Protein AF-A0A497TAK1-F1 (afdb_monomer)

pLDDT: mean 89.53, std 11.78, range [39.59, 98.44]

Mean predicted aligned error: 6.08 Å

Secondary structure (DSSP, 8-state):
----EEEEEESS-TT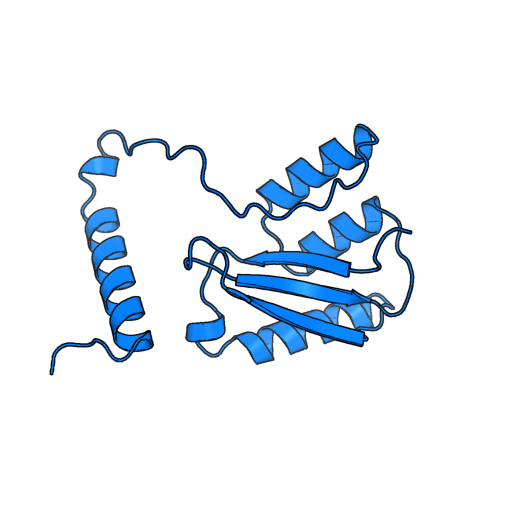TTT-HHHHHHHHHHHHHHTT--EEEEEEEE-TTSSSEEEEEEESS---HHHHHHHHHHTT--HHHHHHHHHHHHTT-TT-----------PPPPTTTTT-HHHHHHHHHHHHHHHHHHT----

Sequence (138 aa):
MSENVLKIDVDLRIDKWGWIDSYKKFIIAGLRSLGYGVKKIIVKESDSKKGIHIWVHLDKKVDDRTKNMLQFLCCDDKTRVRINYYRIEAGIKNWNKLFSKVLYRKPLEPPCSECKLIKYLKEVEVDVDNEIRGEGKG

Structure (mmCIF, N/CA/C/O backbone):
data_AF-A0A497TAK1-F1
#
_entry.id   AF-A0A497TAK1-F1
#
loop_
_atom_site.group_PDB
_atom_site.id
_atom_site.type_symbol
_atom_site.label_atom_id
_atom_site.label_alt_id
_atom_site.label_comp_id
_atom_site.label_asym_id
_atom_site.label_entity_id
_atom_site.label_seq_id
_atom_site.pdbx_PDB_ins_code
_atom_site.Cartn_x
_atom_site.Cartn_y
_atom_site.Cartn_z
_atom_site.occupancy
_atom_site.B_iso_or_equiv
_atom_site.auth_seq_id
_atom_site.auth_comp_id
_atom_site.auth_asym_id
_atom_site.auth_atom_id
_atom_site.pdbx_PDB_model_num
ATOM 1 N N . MET A 1 1 ? -13.046 14.601 11.882 1.00 39.59 1 MET A N 1
ATOM 2 C CA . MET A 1 1 ? -12.974 13.230 12.438 1.00 39.59 1 MET A CA 1
ATOM 3 C C . MET A 1 1 ? -12.108 12.399 11.506 1.00 39.59 1 MET A C 1
ATOM 5 O O . MET A 1 1 ? -12.289 12.523 10.304 1.00 39.59 1 MET A O 1
ATOM 9 N N . SER A 1 2 ? -11.137 11.638 12.014 1.00 50.47 2 SER A N 1
ATOM 10 C CA . SER A 1 2 ? -10.261 10.815 11.173 1.00 50.47 2 SE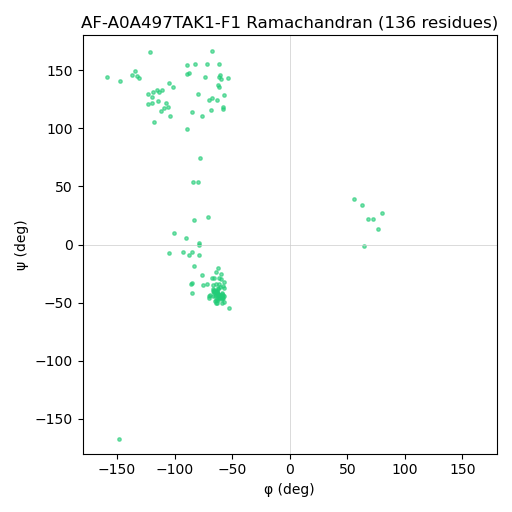R A CA 1
ATOM 11 C C . SER A 1 2 ? -11.062 9.680 10.525 1.00 50.47 2 SER A C 1
ATOM 13 O O . SER A 1 2 ? -11.765 8.938 11.206 1.00 50.47 2 SER A O 1
ATOM 15 N N . GLU A 1 3 ? -10.992 9.569 9.200 1.00 66.81 3 GLU A N 1
ATOM 16 C CA . GLU A 1 3 ? -11.618 8.477 8.453 1.00 66.81 3 GLU A CA 1
ATOM 17 C C . GLU A 1 3 ? -11.018 7.119 8.861 1.00 66.81 3 GLU A C 1
ATOM 19 O O . GLU A 1 3 ? -9.793 6.965 8.976 1.00 66.81 3 GLU A O 1
ATOM 24 N N . ASN A 1 4 ? -11.885 6.115 9.033 1.00 90.50 4 ASN A N 1
ATOM 25 C CA . ASN A 1 4 ? -11.523 4.711 9.279 1.00 90.50 4 ASN A CA 1
ATOM 26 C C . ASN A 1 4 ? -11.144 4.015 7.976 1.00 90.50 4 ASN A C 1
ATOM 28 O O . ASN A 1 4 ? -11.738 3.012 7.591 1.00 90.50 4 ASN A O 1
ATOM 32 N N . VAL A 1 5 ? -10.206 4.616 7.255 1.00 96.44 5 VAL A N 1
ATOM 33 C CA . VAL A 1 5 ? -9.829 4.185 5.918 1.00 96.44 5 VAL A CA 1
ATOM 34 C C . VAL A 1 5 ? -8.341 3.890 5.897 1.00 96.44 5 VAL A C 1
ATOM 36 O O . VAL A 1 5 ? -7.526 4.767 6.196 1.00 96.44 5 VAL A O 1
ATOM 39 N N . LEU A 1 6 ? -8.001 2.652 5.547 1.00 97.38 6 LEU A N 1
ATOM 40 C CA . LEU A 1 6 ? -6.649 2.297 5.136 1.00 97.38 6 LEU A CA 1
ATOM 41 C C . LEU A 1 6 ? -6.496 2.735 3.683 1.00 97.38 6 LEU A C 1
ATOM 43 O O . LEU A 1 6 ? -7.350 2.421 2.854 1.00 97.38 6 LEU A O 1
ATOM 47 N N . LYS A 1 7 ? -5.432 3.474 3.384 1.00 97.12 7 LYS A N 1
ATOM 48 C CA . LYS A 1 7 ? -5.097 3.873 2.016 1.00 97.12 7 LYS A CA 1
ATOM 49 C C . LYS A 1 7 ? -3.866 3.093 1.610 1.00 97.12 7 LYS A C 1
ATOM 51 O O . LYS A 1 7 ? -2.830 3.290 2.234 1.00 97.12 7 LYS A O 1
ATOM 56 N N . ILE A 1 8 ? -3.975 2.258 0.595 1.00 96.69 8 ILE A N 1
ATOM 57 C CA . ILE A 1 8 ? -2.915 1.370 0.120 1.00 96.69 8 ILE A CA 1
ATOM 58 C C . ILE A 1 8 ? -2.510 1.849 -1.271 1.00 96.69 8 ILE A C 1
ATOM 60 O O . ILE A 1 8 ? -3.377 2.124 -2.106 1.00 96.69 8 ILE A O 1
ATOM 64 N N . ASP A 1 9 ? -1.209 1.985 -1.479 1.00 95.00 9 ASP A N 1
ATOM 65 C CA . ASP A 1 9 ? -0.598 2.350 -2.748 1.00 95.00 9 ASP A CA 1
ATOM 66 C C . ASP A 1 9 ? 0.043 1.105 -3.358 1.00 95.00 9 ASP A C 1
ATOM 68 O O . ASP A 1 9 ? 0.914 0.488 -2.742 1.00 95.00 9 ASP A O 1
ATOM 72 N N . VAL A 1 10 ? -0.439 0.702 -4.532 1.00 93.56 10 VAL A N 1
ATOM 73 C CA . VAL A 1 10 ? 0.067 -0.459 -5.260 1.00 93.56 10 VAL A CA 1
ATOM 74 C C . VAL A 1 10 ? 0.612 0.042 -6.590 1.00 93.56 10 VAL A C 1
ATOM 76 O O . VAL A 1 10 ? -0.152 0.329 -7.511 1.00 93.56 10 VAL A O 1
ATOM 79 N N . ASP A 1 11 ? 1.937 0.093 -6.713 1.00 88.94 11 ASP A N 1
ATOM 80 C CA . ASP A 1 11 ? 2.668 0.540 -7.913 1.00 88.94 11 ASP A CA 1
ATOM 81 C C . ASP A 1 11 ? 2.579 -0.445 -9.104 1.00 88.94 11 ASP A C 1
ATOM 83 O O . ASP A 1 11 ? 3.445 -0.467 -9.976 1.00 88.94 11 ASP A O 1
ATOM 87 N N . LEU A 1 12 ? 1.543 -1.289 -9.139 1.00 89.50 12 LEU A N 1
ATOM 88 C CA . LEU A 1 12 ? 1.317 -2.317 -10.151 1.00 89.50 12 LEU A CA 1
ATOM 89 C C . LEU A 1 12 ? -0.148 -2.344 -10.591 1.00 89.50 12 LEU A C 1
ATOM 91 O O . LEU A 1 12 ? -1.070 -2.193 -9.785 1.00 89.50 12 LEU A O 1
ATOM 95 N N . ARG A 1 13 ? -0.365 -2.643 -11.874 1.00 90.75 13 ARG A N 1
ATOM 96 C CA . ARG A 1 13 ? -1.688 -2.839 -12.482 1.00 90.75 13 ARG A CA 1
ATOM 97 C C . ARG A 1 13 ? -2.227 -4.253 -12.283 1.00 90.75 13 ARG A C 1
ATOM 99 O O . ARG A 1 13 ? -2.638 -4.926 -13.224 1.00 90.75 13 ARG A O 1
ATOM 106 N N . ILE A 1 14 ? -2.274 -4.698 -11.027 1.00 92.50 14 ILE A N 1
ATOM 107 C CA . ILE A 1 14 ? -2.819 -6.019 -10.665 1.00 92.50 14 ILE A CA 1
ATOM 108 C C . ILE A 1 14 ? -4.310 -6.160 -11.017 1.00 92.50 14 ILE A C 1
ATOM 110 O O . ILE A 1 14 ? -4.822 -7.272 -11.136 1.00 92.50 14 ILE A O 1
ATOM 114 N N . ASP A 1 15 ? -5.016 -5.039 -11.200 1.00 91.38 15 ASP A N 1
ATOM 115 C CA . ASP A 1 15 ? -6.368 -4.997 -11.757 1.00 91.38 15 ASP A CA 1
ATOM 116 C C . ASP A 1 15 ? -6.406 -5.499 -13.198 1.00 91.38 15 ASP A C 1
ATOM 118 O O . ASP A 1 15 ? -7.299 -6.262 -13.556 1.00 91.38 15 ASP A O 1
ATOM 122 N N . LYS A 1 16 ? -5.404 -5.135 -13.998 1.00 88.06 16 LYS A N 1
ATOM 123 C CA . LYS A 1 16 ? -5.296 -5.551 -15.393 1.00 88.06 16 LYS A CA 1
ATOM 124 C C . LYS A 1 16 ? -4.831 -6.992 -15.555 1.00 88.06 16 LYS A C 1
ATOM 126 O O . LYS A 1 16 ? -5.208 -7.642 -16.519 1.00 88.06 16 LYS A O 1
ATOM 131 N N . TRP A 1 17 ? -4.102 -7.517 -14.575 1.00 91.31 17 TRP A N 1
ATOM 132 C CA . TRP A 1 17 ? -3.742 -8.938 -14.515 1.00 91.31 17 TRP A CA 1
ATOM 133 C C . TRP A 1 17 ? -4.886 -9.832 -14.002 1.00 91.31 17 TRP A C 1
ATOM 135 O O . TRP A 1 17 ? -4.719 -11.042 -13.884 1.00 91.31 17 TRP A O 1
ATOM 145 N N . GLY A 1 18 ? -6.049 -9.257 -13.662 1.00 92.56 18 GLY A N 1
ATOM 146 C CA . GLY A 1 18 ? -7.206 -10.000 -13.151 1.00 92.56 18 GLY A CA 1
ATOM 147 C C . GLY A 1 18 ? -7.082 -10.427 -11.683 1.00 92.56 18 GLY A C 1
ATOM 148 O O . GLY A 1 18 ? -7.854 -11.257 -11.209 1.00 92.56 18 GLY A O 1
ATOM 149 N N . TRP A 1 19 ? -6.123 -9.878 -10.931 1.00 96.62 19 TRP A N 1
ATOM 150 C CA . TRP A 1 19 ? -5.827 -10.315 -9.559 1.00 96.62 19 TRP A CA 1
ATOM 151 C C . TRP A 1 19 ? -6.574 -9.522 -8.487 1.00 96.62 19 TRP A C 1
ATOM 153 O O . TRP A 1 19 ? -6.520 -9.873 -7.305 1.00 96.62 19 TRP A O 1
ATOM 163 N N . ILE A 1 20 ? -7.291 -8.462 -8.869 1.00 96.69 20 ILE A N 1
ATOM 164 C CA . ILE A 1 20 ? -7.873 -7.521 -7.908 1.00 96.69 20 ILE A CA 1
ATOM 165 C C . ILE A 1 20 ? -8.868 -8.169 -6.940 1.00 96.69 20 ILE A C 1
ATOM 167 O O . ILE A 1 20 ? -8.893 -7.819 -5.761 1.00 96.69 20 ILE A O 1
ATOM 171 N N . ASP A 1 21 ? -9.662 -9.142 -7.386 1.00 97.69 21 ASP A N 1
ATOM 172 C CA . ASP A 1 21 ? -10.641 -9.792 -6.512 1.00 97.69 21 ASP A CA 1
ATOM 173 C C . ASP A 1 21 ? -9.991 -10.778 -5.539 1.00 97.69 21 ASP A C 1
ATOM 175 O O . ASP A 1 21 ? -10.393 -10.846 -4.375 1.00 97.69 21 ASP A O 1
ATOM 179 N N . SER A 1 22 ? -8.934 -11.476 -5.961 1.00 98.25 22 SER A N 1
ATOM 180 C CA . SER A 1 22 ? -8.100 -12.286 -5.062 1.00 98.25 22 SER A CA 1
ATOM 181 C C . SER A 1 22 ? -7.406 -11.410 -4.021 1.00 98.25 22 SER A C 1
ATOM 183 O O . SER A 1 22 ? -7.408 -11.735 -2.834 1.00 98.25 22 SER A O 1
ATOM 185 N N . TYR A 1 23 ? -6.897 -10.252 -4.439 1.00 97.88 23 TYR A N 1
ATOM 186 C CA . TYR A 1 23 ? -6.269 -9.284 -3.547 1.00 97.88 23 TYR A CA 1
ATOM 187 C C . TYR A 1 23 ? -7.260 -8.711 -2.515 1.00 97.88 23 TYR A C 1
ATOM 189 O O . TYR A 1 23 ? -6.962 -8.668 -1.321 1.00 97.88 23 TYR A O 1
ATOM 197 N N . LYS A 1 24 ? -8.491 -8.364 -2.925 1.00 98.31 24 LYS A N 1
ATOM 198 C CA . LYS A 1 24 ? -9.568 -7.973 -1.992 1.00 98.31 24 LYS A CA 1
ATOM 199 C C . LYS A 1 24 ? -9.879 -9.081 -0.983 1.00 98.31 24 LYS A C 1
ATOM 201 O O . LYS A 1 24 ? -10.014 -8.788 0.203 1.00 98.31 24 LYS A O 1
ATOM 206 N N . LYS A 1 25 ? -9.991 -10.340 -1.430 1.00 98.38 25 LYS A N 1
ATOM 207 C CA . LYS A 1 25 ? -10.232 -11.494 -0.543 1.00 98.38 25 LYS A CA 1
ATOM 208 C C . LYS A 1 25 ? -9.107 -11.655 0.479 1.00 98.38 25 LYS A C 1
ATOM 210 O O . LYS A 1 25 ? -9.401 -11.851 1.655 1.00 98.38 25 LYS A O 1
ATOM 215 N N . PHE A 1 26 ? -7.854 -11.514 0.046 1.00 98.31 26 PHE A N 1
ATOM 216 C CA . PHE A 1 26 ? -6.685 -11.551 0.925 1.00 98.31 26 PHE A CA 1
ATOM 217 C C . PHE A 1 26 ? -6.753 -10.463 2.006 1.00 98.31 26 PHE A C 1
ATOM 219 O O . PHE A 1 26 ? -6.662 -10.780 3.190 1.00 98.31 26 PHE A O 1
ATOM 226 N N . ILE A 1 27 ? -7.017 -9.207 1.622 1.00 98.38 27 ILE A N 1
ATOM 227 C CA . ILE A 1 27 ? -7.191 -8.093 2.569 1.00 98.38 27 ILE A CA 1
ATOM 228 C C . ILE A 1 27 ? -8.306 -8.390 3.574 1.00 98.38 27 ILE A C 1
ATOM 230 O O . ILE A 1 27 ? -8.110 -8.233 4.778 1.00 98.38 27 ILE A O 1
ATOM 234 N N . ILE A 1 28 ? -9.479 -8.820 3.099 1.00 98.44 28 ILE A N 1
ATOM 235 C CA . ILE A 1 28 ? -10.628 -9.100 3.969 1.00 98.44 28 ILE A CA 1
ATOM 236 C C . ILE A 1 28 ? -10.287 -10.214 4.962 1.00 98.44 28 ILE A C 1
ATOM 238 O O . ILE A 1 28 ? -10.560 -10.070 6.153 1.00 98.44 28 ILE A O 1
ATOM 242 N N . ALA A 1 29 ? -9.679 -11.306 4.493 1.00 98.44 29 ALA A N 1
ATOM 243 C CA . ALA A 1 29 ? -9.307 -12.431 5.340 1.00 98.44 29 ALA A CA 1
ATOM 244 C C . ALA A 1 29 ? -8.254 -12.036 6.388 1.00 98.44 29 ALA A C 1
ATOM 246 O O . ALA A 1 29 ? -8.452 -12.313 7.571 1.00 98.44 29 ALA A O 1
ATOM 247 N N . GLY A 1 30 ? -7.189 -11.339 5.979 1.00 98.31 30 GLY A N 1
ATOM 248 C CA . GLY A 1 30 ? -6.113 -10.907 6.876 1.00 98.31 30 GLY A CA 1
ATOM 249 C C . GLY A 1 30 ? -6.572 -9.888 7.922 1.00 98.31 30 GLY A C 1
ATOM 250 O O . GLY A 1 30 ? -6.23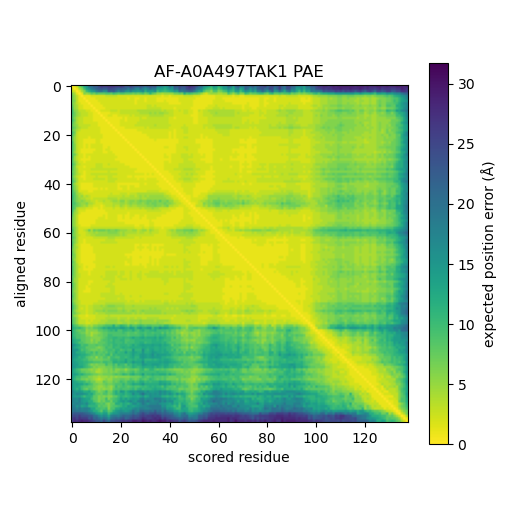4 -9.993 9.099 1.00 98.31 30 GLY A O 1
ATOM 251 N N . LEU A 1 31 ? -7.414 -8.925 7.536 1.00 98.25 31 LEU A N 1
ATOM 252 C CA . LEU A 1 31 ? -7.997 -7.983 8.494 1.00 98.25 31 LEU A CA 1
ATOM 253 C C . LEU A 1 31 ? -8.952 -8.685 9.464 1.00 98.25 31 LEU A C 1
ATOM 255 O O . LEU A 1 31 ? -8.904 -8.419 10.667 1.00 98.25 31 LEU A O 1
ATOM 259 N N . ARG A 1 32 ? -9.758 -9.634 8.971 1.00 98.19 32 ARG A N 1
ATOM 260 C CA . ARG A 1 32 ? -10.663 -10.425 9.811 1.00 98.19 32 ARG A CA 1
ATOM 261 C C . ARG A 1 32 ? -9.903 -11.259 10.837 1.00 98.19 32 ARG A C 1
ATOM 263 O O . ARG A 1 32 ? -10.318 -11.281 11.992 1.00 98.19 32 ARG A O 1
ATOM 270 N N . SER A 1 33 ? -8.793 -11.899 10.460 1.00 98.19 33 SER A N 1
ATOM 271 C CA . SER A 1 33 ? -7.974 -12.676 11.405 1.00 98.19 33 SER A CA 1
ATOM 272 C C . SER A 1 33 ? -7.343 -11.816 12.500 1.00 98.19 33 SER A C 1
ATOM 274 O O . SER A 1 33 ? -7.061 -12.314 13.582 1.00 98.19 33 SER A O 1
ATOM 276 N N . LEU A 1 34 ? -7.165 -10.517 12.247 1.00 97.38 34 LEU A N 1
ATOM 277 C CA . LEU A 1 34 ? -6.686 -9.539 13.226 1.00 97.38 34 LEU A CA 1
ATOM 278 C C . LEU A 1 34 ? -7.829 -8.867 14.015 1.00 97.38 34 LEU A C 1
ATOM 280 O O . LEU A 1 34 ? -7.587 -7.946 14.794 1.00 97.38 34 LEU A O 1
ATOM 284 N N . GLY A 1 35 ? -9.079 -9.302 13.819 1.00 97.00 35 GLY A N 1
ATOM 285 C CA . GLY A 1 35 ? -10.248 -8.784 14.530 1.00 97.00 35 GLY A CA 1
ATOM 286 C C . GLY A 1 35 ? -10.795 -7.462 13.983 1.00 97.00 35 GLY A C 1
ATOM 287 O O . GLY A 1 35 ? -11.393 -6.696 14.745 1.00 97.00 35 GLY A O 1
ATOM 288 N N . TYR A 1 36 ? -10.594 -7.164 12.695 1.00 97.06 36 TYR A N 1
ATOM 289 C CA . TYR A 1 36 ? -11.143 -5.982 12.017 1.00 97.06 36 TYR A CA 1
ATOM 290 C C . TYR A 1 36 ? -12.142 -6.379 10.926 1.00 97.06 36 TYR A C 1
ATOM 292 O O . TYR A 1 36 ? -11.857 -7.244 10.098 1.00 97.06 36 TYR A O 1
ATOM 300 N N . GLY A 1 3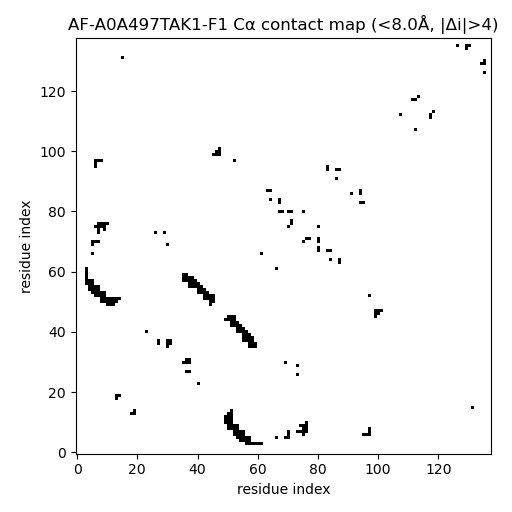7 ? -13.303 -5.722 10.890 1.00 97.00 37 GLY A N 1
ATOM 301 C CA . GLY A 1 37 ? -14.266 -5.880 9.804 1.00 97.00 37 GLY A CA 1
ATOM 302 C C . GLY A 1 37 ? -14.017 -4.888 8.669 1.00 97.00 37 GLY A C 1
ATOM 303 O O . GLY A 1 37 ? -13.610 -3.744 8.888 1.00 97.00 37 GLY A O 1
ATOM 304 N N . VAL A 1 38 ? -14.303 -5.316 7.438 1.00 97.94 38 VAL A N 1
ATOM 305 C CA . VAL A 1 38 ? -14.222 -4.482 6.231 1.00 97.94 38 VAL A CA 1
ATOM 306 C C . VAL A 1 38 ? -15.632 -4.161 5.746 1.00 97.94 38 VAL A C 1
ATOM 308 O O . VAL A 1 38 ? -16.403 -5.062 5.431 1.00 97.94 38 VAL A O 1
ATOM 311 N N . LYS A 1 39 ? -15.964 -2.871 5.656 1.00 97.19 39 LYS A N 1
ATOM 312 C CA . LYS A 1 39 ? -17.258 -2.380 5.152 1.00 97.19 39 LYS A CA 1
ATOM 313 C C . LYS A 1 39 ? -17.277 -2.251 3.634 1.00 97.19 39 LYS A C 1
ATOM 315 O O . LYS A 1 39 ? -18.284 -2.531 2.994 1.00 97.19 39 LYS A O 1
ATOM 320 N N . LYS A 1 40 ? -16.184 -1.746 3.063 1.00 97.12 40 LYS A N 1
ATOM 321 C CA . LYS A 1 40 ? -16.084 -1.421 1.638 1.00 97.12 40 LYS A CA 1
ATOM 322 C C . LYS A 1 40 ? -14.626 -1.381 1.213 1.00 97.12 40 LYS A C 1
ATOM 324 O O . LYS A 1 40 ? -13.788 -0.882 1.961 1.00 97.12 40 LYS A O 1
ATOM 329 N N . ILE A 1 41 ? -14.347 -1.831 -0.006 1.00 98.12 41 ILE A N 1
ATOM 330 C CA . ILE A 1 41 ? -13.065 -1.612 -0.677 1.00 98.12 41 ILE A CA 1
ATOM 331 C C . ILE A 1 41 ? -13.330 -0.830 -1.962 1.00 98.12 41 ILE A C 1
ATOM 333 O O . ILE A 1 41 ? -14.174 -1.225 -2.765 1.00 98.12 41 ILE A O 1
ATOM 337 N N . ILE A 1 42 ? -12.631 0.287 -2.143 1.00 97.62 42 ILE A N 1
ATOM 338 C CA . ILE A 1 42 ? -12.648 1.087 -3.371 1.00 97.62 42 ILE A CA 1
ATOM 339 C C . ILE A 1 42 ? -11.283 0.944 -4.027 1.00 97.62 42 ILE A C 1
ATOM 341 O O . ILE A 1 42 ? -10.269 1.094 -3.355 1.00 97.62 42 ILE A O 1
ATOM 345 N N . VAL A 1 43 ? -11.271 0.689 -5.329 1.00 96.81 43 VAL A N 1
ATOM 346 C CA . VAL A 1 43 ? -10.058 0.607 -6.145 1.00 96.81 43 VAL A CA 1
ATOM 347 C C . VAL A 1 43 ? -10.155 1.693 -7.205 1.00 96.81 43 VAL A C 1
ATOM 349 O O . VAL A 1 43 ? -11.202 1.828 -7.841 1.00 96.81 43 VAL A O 1
ATOM 352 N N . LYS A 1 44 ? -9.098 2.483 -7.377 1.00 94.44 44 LYS A N 1
ATOM 353 C CA . LYS A 1 44 ? -8.971 3.429 -8.490 1.00 94.44 44 LYS A CA 1
ATOM 354 C C . LYS A 1 44 ? -7.587 3.320 -9.095 1.00 94.44 44 LYS A C 1
ATOM 356 O O . LYS A 1 44 ? -6.626 3.058 -8.385 1.00 94.44 44 LYS A O 1
ATOM 361 N N . GLU A 1 45 ? -7.494 3.572 -10.388 1.00 91.88 45 GLU A N 1
ATOM 362 C CA . GLU A 1 45 ? -6.216 3.806 -11.048 1.00 91.88 45 GLU A CA 1
ATOM 363 C C . GLU A 1 45 ? -5.515 5.022 -10.422 1.00 91.88 45 GLU A C 1
ATOM 365 O O . GLU A 1 45 ? -6.174 5.986 -10.015 1.00 91.88 45 GLU A O 1
ATOM 370 N N . SER A 1 46 ? -4.190 4.957 -10.292 1.00 87.50 46 SER A N 1
ATOM 371 C CA . SER A 1 46 ? -3.402 6.104 -9.845 1.00 87.50 46 SER A CA 1
ATOM 372 C C . SER A 1 46 ? -3.343 7.171 -10.943 1.00 87.50 46 SER A C 1
ATOM 374 O O . SER A 1 46 ? -3.443 6.865 -12.129 1.00 87.50 46 SER A O 1
ATOM 376 N N . ASP A 1 47 ? -3.125 8.436 -10.578 1.00 85.06 47 ASP A N 1
ATOM 377 C CA . ASP A 1 47 ? -3.055 9.535 -11.559 1.00 85.06 47 ASP A CA 1
ATOM 378 C C . ASP A 1 47 ? -1.936 9.325 -12.599 1.00 85.06 47 ASP A C 1
ATOM 380 O O . ASP A 1 47 ? -2.015 9.812 -13.726 1.00 85.06 47 ASP A O 1
ATOM 384 N N . SER A 1 48 ? -0.893 8.565 -12.239 1.00 82.00 48 SER A N 1
ATOM 385 C CA . SER A 1 48 ? 0.197 8.194 -13.145 1.00 82.00 48 SER A CA 1
ATOM 386 C C . SER A 1 48 ? -0.147 7.042 -14.098 1.00 82.00 48 SER A C 1
ATOM 388 O O . SER A 1 48 ? 0.648 6.768 -14.997 1.00 82.00 48 SER A O 1
ATOM 390 N N . LYS A 1 49 ? -1.292 6.370 -13.905 1.00 83.62 49 LYS A N 1
ATOM 391 C CA . LYS A 1 49 ? -1.774 5.174 -14.625 1.00 83.62 49 LYS A CA 1
ATOM 392 C C . LYS A 1 49 ? -0.935 3.902 -14.465 1.00 83.62 49 LYS A C 1
ATOM 394 O O . LYS A 1 49 ? -1.300 2.852 -14.990 1.00 83.62 49 LYS A O 1
ATOM 399 N N . LYS A 1 50 ? 0.165 3.972 -13.712 1.00 83.06 50 LYS A N 1
ATOM 400 C CA . LYS A 1 50 ? 1.107 2.857 -13.511 1.00 83.06 50 LYS A CA 1
ATOM 401 C C . LYS A 1 50 ? 0.686 1.874 -12.426 1.00 83.06 50 LYS A C 1
ATOM 403 O O . LYS A 1 50 ? 1.183 0.759 -12.376 1.00 83.06 50 LYS A O 1
ATOM 408 N N . GLY A 1 51 ? -0.223 2.294 -11.558 1.00 90.06 51 GLY A N 1
ATOM 409 C CA . GLY A 1 51 ? -0.639 1.519 -10.402 1.00 90.06 51 GLY A CA 1
ATOM 410 C C . GLY A 1 51 ? -2.088 1.780 -10.044 1.00 90.06 51 GLY A C 1
ATOM 411 O O . GLY A 1 51 ? -2.845 2.391 -10.806 1.00 90.06 51 GLY A O 1
ATOM 412 N N . ILE A 1 52 ? -2.461 1.327 -8.857 1.00 93.81 52 ILE A N 1
ATOM 413 C CA . ILE A 1 52 ? -3.788 1.506 -8.291 1.00 93.81 52 ILE A CA 1
ATOM 414 C C . ILE A 1 52 ? -3.690 1.995 -6.849 1.00 93.81 52 ILE A C 1
ATOM 416 O O . ILE A 1 52 ? -2.828 1.593 -6.072 1.00 93.81 52 ILE A O 1
ATOM 420 N N . HIS A 1 53 ? -4.637 2.840 -6.477 1.00 95.62 53 HIS A N 1
ATOM 421 C CA . HIS A 1 53 ? -4.890 3.226 -5.103 1.00 95.62 53 HIS A CA 1
ATOM 422 C C . HIS A 1 53 ? -6.096 2.451 -4.577 1.00 95.62 53 HIS A C 1
ATOM 424 O O . HIS A 1 53 ? -7.131 2.342 -5.245 1.00 95.62 53 HIS A O 1
ATOM 430 N N . ILE A 1 54 ? -5.977 1.935 -3.357 1.00 96.88 54 ILE A N 1
ATOM 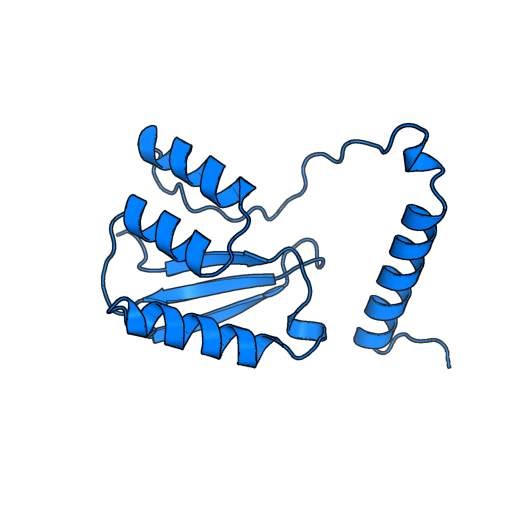431 C CA . ILE A 1 54 ? -7.027 1.151 -2.713 1.00 96.88 54 ILE A CA 1
ATOM 432 C C . ILE A 1 54 ? -7.405 1.802 -1.383 1.00 96.88 54 ILE A C 1
ATOM 434 O O . ILE A 1 54 ? -6.553 2.100 -0.548 1.00 96.88 54 ILE A O 1
ATOM 438 N N . TRP A 1 55 ? -8.704 2.005 -1.172 1.00 97.69 55 TRP A N 1
ATOM 439 C CA . TRP A 1 55 ? -9.270 2.497 0.081 1.00 97.69 55 TRP A CA 1
ATOM 440 C C . TRP A 1 55 ? -10.077 1.385 0.736 1.00 97.69 55 TRP A C 1
ATOM 442 O O . TRP A 1 55 ? -11.106 0.964 0.205 1.00 97.69 55 TRP A O 1
ATOM 452 N N . VAL A 1 56 ? -9.625 0.925 1.900 1.00 98.12 56 VAL A N 1
ATOM 453 C CA . VAL A 1 56 ? -10.302 -0.101 2.700 1.00 98.12 56 VAL A CA 1
ATOM 454 C C . VAL A 1 56 ? -10.989 0.578 3.875 1.00 98.12 56 VAL A C 1
ATOM 456 O O . VAL A 1 56 ? -10.333 1.093 4.779 1.00 98.12 56 VAL A O 1
ATOM 459 N N . HIS A 1 57 ? -12.317 0.596 3.859 1.00 97.56 57 HIS A N 1
ATOM 460 C CA . HIS A 1 57 ? -13.136 1.172 4.919 1.00 97.56 57 HIS A CA 1
ATOM 461 C C . HIS A 1 57 ? -13.344 0.137 6.026 1.00 97.56 57 HIS A C 1
ATOM 463 O O . HIS A 1 57 ? -14.009 -0.877 5.806 1.00 97.56 57 HIS A O 1
ATOM 469 N N . LEU A 1 58 ? -12.799 0.405 7.211 1.00 97.38 58 LEU A N 1
ATOM 470 C CA . LEU A 1 58 ? -12.931 -0.451 8.387 1.00 97.38 58 LEU A CA 1
ATOM 471 C C . LEU A 1 58 ? -14.250 -0.204 9.126 1.00 97.38 58 LEU A C 1
ATOM 473 O O . LEU A 1 58 ? -14.845 0.879 9.069 1.00 97.38 58 LEU A O 1
ATOM 477 N N . ASP A 1 59 ? -14.708 -1.217 9.853 1.00 95.00 59 ASP A N 1
ATOM 478 C CA . ASP A 1 59 ? -15.920 -1.143 10.660 1.00 95.00 59 ASP A CA 1
ATOM 479 C C . ASP A 1 59 ? -15.772 -0.277 11.917 1.00 95.00 59 ASP A C 1
ATOM 481 O O . ASP A 1 59 ? -16.711 0.453 12.253 1.00 95.00 59 ASP A O 1
ATOM 485 N N . LYS A 1 60 ? -14.583 -0.277 12.527 1.00 92.62 60 LYS A N 1
ATOM 486 C CA . LYS A 1 60 ? -14.234 0.462 13.747 1.00 92.62 60 LYS A CA 1
ATOM 487 C C . LYS A 1 60 ? -13.069 1.434 13.561 1.00 92.62 60 LYS A C 1
ATOM 489 O O . LYS A 1 60 ? -12.349 1.409 12.563 1.00 92.62 60 LYS A O 1
ATOM 494 N N . LYS A 1 61 ? -12.912 2.329 14.544 1.00 92.12 61 LYS A N 1
ATOM 495 C CA . LYS A 1 61 ? -11.789 3.272 14.608 1.00 92.12 61 LYS A CA 1
ATOM 496 C C . LYS A 1 61 ? -10.507 2.553 15.008 1.00 92.12 61 LYS A C 1
ATOM 498 O O . LYS A 1 61 ? -10.536 1.651 15.838 1.00 92.12 61 LYS A O 1
ATOM 503 N N . VAL A 1 62 ? -9.402 3.000 14.424 1.00 94.31 62 VAL A N 1
ATOM 504 C CA . VAL A 1 62 ? -8.040 2.571 14.753 1.00 94.31 62 VAL A CA 1
ATOM 505 C C . VAL A 1 62 ? -7.169 3.805 14.942 1.00 94.31 62 VAL A C 1
ATOM 507 O O . VAL A 1 62 ? -7.368 4.810 14.247 1.00 94.31 62 VAL A O 1
ATOM 510 N N . ASP A 1 63 ? -6.236 3.737 15.888 1.00 95.12 63 ASP A N 1
ATOM 511 C CA . ASP A 1 63 ? -5.227 4.774 16.075 1.00 95.12 63 ASP A CA 1
ATOM 512 C C . ASP A 1 63 ? -4.260 4.819 14.882 1.00 95.12 63 ASP A C 1
ATOM 514 O O . ASP A 1 63 ? -4.229 3.928 14.027 1.00 95.12 63 ASP A O 1
ATOM 518 N N . ASP A 1 64 ? -3.478 5.891 14.804 1.00 96.31 64 ASP A N 1
ATOM 519 C CA . ASP A 1 64 ? -2.626 6.154 13.650 1.00 96.31 64 ASP A CA 1
ATOM 520 C C . ASP A 1 64 ? -1.495 5.127 13.483 1.00 96.31 64 ASP A C 1
ATOM 522 O O . ASP A 1 64 ? -1.190 4.745 12.349 1.00 96.31 64 ASP A O 1
ATOM 526 N N . ARG A 1 65 ? -0.920 4.613 14.581 1.00 96.44 65 ARG A N 1
ATOM 527 C CA . ARG A 1 65 ? 0.141 3.595 14.515 1.00 96.44 65 ARG A CA 1
ATOM 528 C C . ARG A 1 65 ? -0.420 2.264 14.033 1.00 96.44 65 ARG A C 1
ATOM 530 O O . ARG A 1 65 ? 0.128 1.678 13.097 1.00 96.44 65 ARG A O 1
ATOM 537 N N . THR A 1 66 ? -1.552 1.839 14.591 1.00 97.25 66 THR A N 1
ATOM 538 C CA . THR A 1 66 ? -2.272 0.648 14.123 1.00 97.25 66 THR A CA 1
ATOM 539 C C . THR A 1 66 ? -2.662 0.789 12.654 1.00 97.25 66 THR A C 1
ATOM 541 O O . THR A 1 66 ? -2.474 -0.141 11.875 1.00 97.25 66 THR A O 1
ATOM 544 N N . LYS A 1 67 ? -3.134 1.966 12.225 1.00 97.12 67 LYS A N 1
ATOM 545 C CA . LYS A 1 67 ? -3.482 2.229 10.821 1.00 97.12 67 LYS A CA 1
ATOM 546 C C . LYS A 1 67 ? -2.290 2.050 9.880 1.00 97.12 67 LYS A C 1
ATOM 548 O O . LYS A 1 67 ? -2.442 1.424 8.834 1.00 97.12 67 LYS A O 1
ATOM 553 N N . ASN A 1 68 ? -1.117 2.568 10.248 1.00 97.81 68 ASN A N 1
ATOM 554 C CA . ASN A 1 68 ? 0.097 2.423 9.443 1.00 97.81 68 ASN A CA 1
ATOM 555 C C . ASN A 1 68 ? 0.570 0.960 9.367 1.00 97.81 68 ASN A C 1
ATOM 557 O O . ASN A 1 68 ? 0.928 0.483 8.293 1.00 97.81 68 ASN A O 1
ATOM 561 N N . MET A 1 69 ? 0.503 0.228 10.484 1.00 98.25 69 MET A N 1
ATOM 562 C CA . MET A 1 69 ? 0.804 -1.207 10.519 1.00 98.25 69 MET A CA 1
ATOM 563 C C . MET A 1 69 ? -0.167 -2.009 9.640 1.00 98.25 69 MET A C 1
ATOM 565 O O . MET A 1 69 ? 0.270 -2.821 8.830 1.00 98.25 69 MET A O 1
ATOM 569 N N . LEU A 1 70 ? -1.478 -1.776 9.755 1.00 98.12 70 LEU A N 1
ATOM 570 C CA . LEU A 1 70 ? -2.473 -2.476 8.936 1.00 98.12 70 LEU A CA 1
ATOM 571 C C . LEU A 1 70 ? -2.293 -2.181 7.444 1.00 98.12 70 LEU A C 1
ATOM 573 O O . LEU A 1 70 ? -2.442 -3.090 6.634 1.00 98.12 70 LEU A O 1
ATOM 577 N N . GLN A 1 71 ? -1.938 -0.945 7.075 1.00 97.88 71 GLN A N 1
ATOM 578 C CA . GLN A 1 71 ? -1.587 -0.605 5.693 1.00 97.88 71 GLN A CA 1
ATOM 579 C C . GLN A 1 71 ? -0.402 -1.436 5.192 1.00 97.88 71 GLN A C 1
ATOM 581 O O . GLN A 1 71 ? -0.503 -2.037 4.127 1.00 97.88 71 GLN A O 1
ATOM 586 N N . PHE A 1 72 ? 0.672 -1.544 5.979 1.00 98.19 72 PHE A N 1
ATOM 587 C CA . PHE A 1 72 ? 1.817 -2.391 5.637 1.00 98.19 72 PHE A CA 1
ATOM 588 C C . PHE A 1 72 ? 1.425 -3.863 5.444 1.00 98.19 72 PHE A 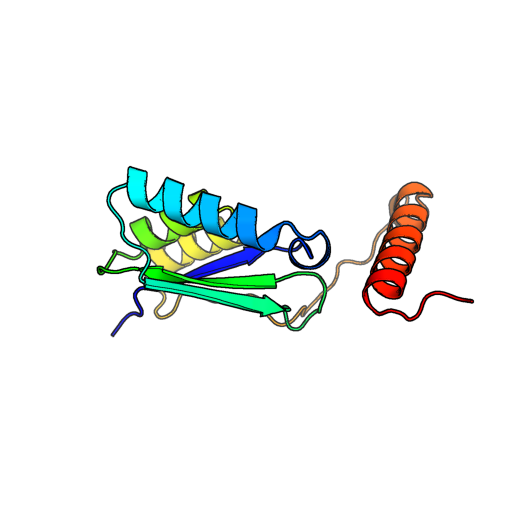C 1
ATOM 590 O O . PHE A 1 72 ? 1.797 -4.473 4.445 1.00 98.19 72 PHE A O 1
ATOM 597 N N . LEU A 1 73 ? 0.628 -4.423 6.360 1.00 98.12 73 LEU A N 1
ATOM 598 C CA . LEU A 1 73 ? 0.159 -5.812 6.264 1.00 98.12 73 LEU A CA 1
ATOM 599 C C . LEU A 1 73 ? -0.766 -6.043 5.063 1.00 98.12 73 LEU A C 1
ATOM 601 O O . LEU A 1 73 ? -0.781 -7.132 4.498 1.00 98.12 73 LEU A O 1
ATOM 605 N N . CYS A 1 74 ? -1.496 -5.012 4.639 1.00 97.50 74 CYS A N 1
ATOM 606 C CA . CYS A 1 74 ? -2.267 -5.015 3.398 1.00 97.50 74 CYS A CA 1
ATOM 607 C C . CYS A 1 74 ? -1.409 -4.669 2.166 1.00 97.50 74 CYS A C 1
ATOM 609 O O . CYS A 1 74 ? -1.958 -4.253 1.153 1.00 97.50 74 CYS A O 1
ATOM 611 N N . CYS A 1 75 ? -0.086 -4.832 2.248 1.00 96.00 75 CYS A N 1
ATOM 612 C CA . CYS A 1 75 ? 0.873 -4.651 1.159 1.00 96.00 75 CYS A CA 1
ATOM 613 C C . CYS A 1 75 ? 0.954 -3.222 0.583 1.00 96.00 75 CYS A C 1
ATOM 615 O O . CYS A 1 75 ? 1.192 -3.068 -0.612 1.00 96.00 75 CYS A O 1
ATOM 617 N N . ASP A 1 76 ? 0.775 -2.186 1.412 1.00 96.50 76 ASP A N 1
ATOM 618 C CA . ASP A 1 76 ? 1.107 -0.796 1.046 1.00 96.50 76 ASP A CA 1
ATOM 619 C C . ASP A 1 76 ? 2.608 -0.651 0.746 1.00 96.50 76 ASP A C 1
ATOM 621 O O . ASP A 1 76 ? 3.437 -1.411 1.262 1.00 96.50 76 ASP A O 1
ATOM 625 N N . ASP A 1 77 ? 2.979 0.349 -0.056 1.00 94.25 77 ASP A N 1
ATOM 626 C CA . ASP A 1 77 ? 4.383 0.599 -0.369 1.00 94.25 77 ASP A CA 1
ATOM 627 C C . ASP A 1 77 ? 5.213 0.832 0.909 1.00 94.25 77 ASP A C 1
ATOM 629 O O . ASP A 1 77 ? 4.924 1.683 1.758 1.00 94.25 77 ASP A O 1
ATOM 633 N N . LYS A 1 78 ? 6.313 0.084 1.022 1.00 95.12 78 LYS A N 1
ATOM 634 C CA . LYS A 1 78 ? 7.237 0.119 2.166 1.00 95.12 78 LYS A CA 1
ATOM 635 C C . LYS A 1 78 ? 7.822 1.511 2.416 1.00 95.12 78 LYS A C 1
ATOM 637 O O . LYS A 1 78 ? 8.025 1.899 3.570 1.00 95.12 78 LYS A O 1
ATOM 642 N N . THR A 1 79 ? 8.089 2.280 1.359 1.00 94.19 79 THR A N 1
ATOM 643 C CA . THR A 1 79 ? 8.631 3.639 1.489 1.00 94.19 79 THR A CA 1
ATOM 644 C C . THR A 1 79 ? 7.571 4.557 2.075 1.00 94.19 79 THR A C 1
ATOM 646 O O . THR A 1 79 ? 7.851 5.317 3.006 1.00 94.19 79 THR A O 1
ATOM 649 N N . ARG A 1 80 ? 6.333 4.441 1.592 1.00 94.69 80 ARG A N 1
ATOM 650 C CA . ARG A 1 80 ? 5.181 5.178 2.099 1.00 94.69 80 ARG A CA 1
ATOM 651 C C . ARG A 1 80 ? 4.874 4.844 3.557 1.00 94.69 80 ARG A C 1
ATOM 653 O O . ARG A 1 80 ? 4.695 5.775 4.341 1.00 94.69 80 ARG A O 1
ATOM 660 N N . VAL A 1 81 ? 4.902 3.572 3.953 1.00 96.62 81 VAL A N 1
ATOM 661 C CA . VAL A 1 81 ? 4.745 3.143 5.358 1.00 96.62 81 VAL A CA 1
ATOM 662 C C . VAL A 1 81 ? 5.801 3.789 6.256 1.00 96.62 81 VAL A C 1
ATOM 664 O O . VAL A 1 81 ? 5.475 4.310 7.326 1.00 96.62 81 VAL A O 1
ATOM 667 N N . ARG A 1 82 ? 7.063 3.821 5.812 1.00 97.69 82 ARG A N 1
ATOM 668 C CA . ARG A 1 82 ? 8.156 4.461 6.557 1.00 97.69 82 ARG A CA 1
ATOM 669 C C . ARG A 1 82 ? 7.964 5.974 6.679 1.00 97.69 82 ARG A C 1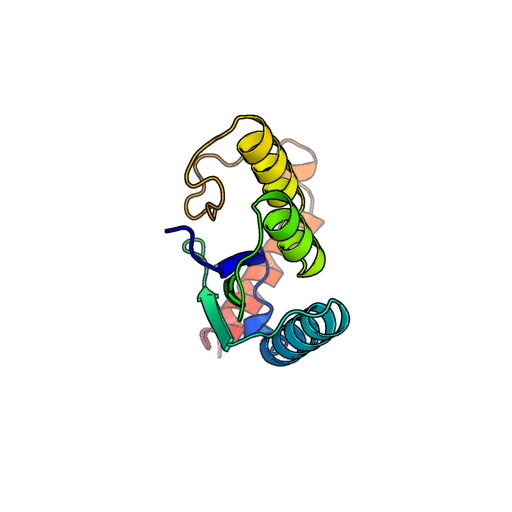
ATOM 671 O O . ARG A 1 82 ? 8.137 6.532 7.757 1.00 97.69 82 ARG A O 1
ATOM 678 N N . ILE A 1 83 ? 7.587 6.651 5.594 1.00 96.50 83 ILE A N 1
ATOM 679 C CA . ILE A 1 83 ? 7.294 8.094 5.613 1.00 96.50 83 ILE A CA 1
ATOM 680 C C . ILE A 1 83 ? 6.128 8.390 6.563 1.00 96.50 83 ILE A C 1
ATOM 682 O O . ILE A 1 83 ? 6.187 9.339 7.343 1.00 96.50 83 ILE A O 1
ATOM 686 N N . ASN A 1 84 ? 5.076 7.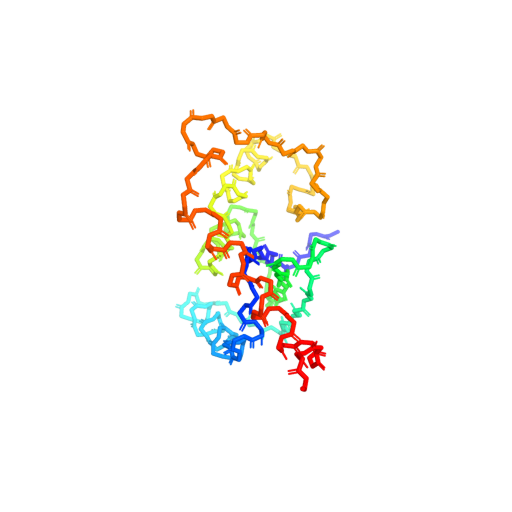577 6.510 1.00 97.12 84 ASN A N 1
ATOM 687 C CA . ASN A 1 84 ? 3.910 7.712 7.371 1.00 97.12 84 ASN A CA 1
ATOM 688 C C . ASN A 1 84 ? 4.262 7.502 8.843 1.00 97.12 84 ASN A C 1
ATOM 690 O O . ASN A 1 84 ? 3.813 8.295 9.663 1.00 97.12 84 ASN A O 1
ATOM 694 N N . TYR A 1 85 ? 5.118 6.528 9.165 1.00 97.94 85 TYR A N 1
ATOM 695 C CA . TYR A 1 85 ? 5.641 6.342 10.518 1.00 97.94 85 TYR A CA 1
ATOM 696 C C . TYR A 1 85 ? 6.249 7.645 11.055 1.00 97.94 85 TYR A C 1
ATOM 698 O O . TYR A 1 85 ? 5.785 8.168 12.061 1.00 97.94 85 TYR A O 1
ATOM 706 N N . TYR A 1 86 ? 7.194 8.252 10.330 1.00 98.25 86 TYR A N 1
ATOM 707 C CA . TYR A 1 86 ? 7.809 9.508 10.773 1.00 98.25 86 TYR A CA 1
ATOM 708 C C . TYR A 1 86 ? 6.828 10.683 10.849 1.00 98.25 86 TYR A C 1
ATOM 710 O O . TYR A 1 86 ? 6.954 11.534 11.725 1.00 98.25 86 TYR A O 1
ATOM 718 N N . ARG A 1 87 ? 5.827 10.741 9.961 1.00 97.25 87 ARG A N 1
ATOM 719 C CA . ARG A 1 87 ? 4.775 11.768 10.032 1.00 97.25 87 ARG A CA 1
ATOM 720 C C . ARG A 1 87 ? 3.917 11.627 11.287 1.00 97.25 87 ARG A C 1
ATOM 722 O O . ARG A 1 87 ? 3.555 12.645 11.871 1.00 97.25 87 ARG A O 1
ATOM 729 N N . ILE A 1 88 ? 3.593 10.394 11.672 1.00 97.38 88 ILE A N 1
ATOM 730 C CA . ILE A 1 88 ? 2.837 10.088 12.890 1.00 97.38 88 ILE A CA 1
ATOM 731 C C . ILE A 1 88 ? 3.652 10.497 14.116 1.00 97.38 88 ILE A C 1
ATOM 733 O O . ILE A 1 88 ? 3.140 11.233 14.953 1.00 97.38 88 ILE A O 1
ATOM 737 N N . GLU A 1 89 ? 4.928 10.106 14.177 1.00 97.69 89 GLU A N 1
ATOM 738 C CA . GLU A 1 89 ? 5.819 10.478 15.286 1.00 97.69 89 GLU A CA 1
ATOM 739 C C . GLU A 1 89 ? 6.004 12.001 15.401 1.00 97.69 89 GLU A C 1
ATOM 741 O O . GLU A 1 89 ? 6.076 12.538 16.501 1.00 97.69 89 GLU A O 1
ATOM 746 N N . ALA A 1 90 ? 5.999 12.722 14.277 1.00 97.25 90 ALA A N 1
ATOM 747 C CA . ALA A 1 90 ? 6.050 14.184 14.250 1.00 97.25 90 ALA A CA 1
ATOM 748 C C . ALA A 1 90 ? 4.698 14.875 14.542 1.00 97.25 90 ALA A C 1
ATOM 750 O O . ALA A 1 90 ? 4.611 16.101 14.468 1.00 97.25 90 ALA A O 1
ATOM 751 N N . GLY A 1 91 ? 3.619 14.130 14.812 1.00 96.06 91 GLY A N 1
ATOM 752 C CA . GLY A 1 91 ? 2.292 14.695 15.089 1.00 96.06 91 GLY A CA 1
ATOM 753 C C . GLY A 1 91 ? 1.623 15.371 13.884 1.00 96.06 91 GLY A C 1
ATOM 754 O O . GLY A 1 91 ? 0.739 16.218 14.047 1.00 96.06 91 GL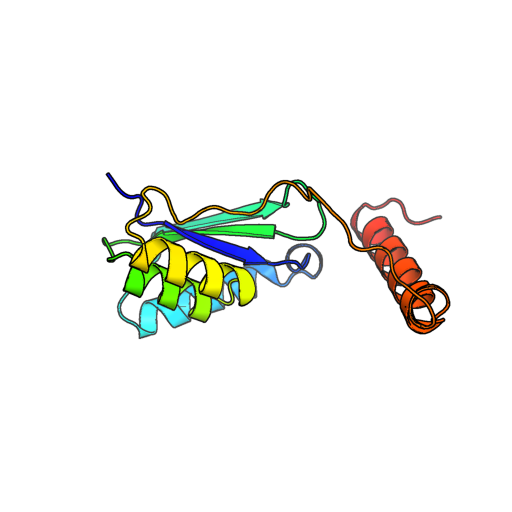Y A O 1
ATOM 755 N N . ILE A 1 92 ? 2.028 15.028 12.655 1.00 95.38 92 ILE A N 1
ATOM 756 C CA . ILE A 1 92 ? 1.489 15.641 11.437 1.00 95.38 92 ILE A CA 1
ATOM 757 C C . ILE A 1 92 ? 0.030 15.217 11.242 1.00 95.38 92 ILE A C 1
ATOM 759 O O . ILE A 1 92 ? -0.290 14.062 10.950 1.00 95.38 92 ILE A O 1
ATOM 763 N N . LYS A 1 93 ? -0.878 16.195 11.314 1.00 91.25 93 LYS A N 1
ATOM 764 C CA . LYS A 1 93 ? -2.289 16.003 10.956 1.00 91.25 93 LYS A CA 1
ATOM 765 C C . LYS A 1 93 ? -2.411 15.596 9.486 1.00 91.25 93 LYS A C 1
ATOM 767 O O . LYS A 1 93 ? -1.693 16.101 8.624 1.00 91.25 93 LYS A O 1
ATOM 772 N N . ASN A 1 94 ? -3.369 14.720 9.181 1.00 90.06 94 ASN A N 1
ATOM 773 C CA . ASN A 1 94 ? -3.598 14.205 7.825 1.00 90.06 94 ASN A CA 1
ATOM 774 C C . ASN A 1 94 ? -2.342 13.554 7.207 1.00 90.06 94 ASN A C 1
ATOM 776 O O . ASN A 1 94 ? -2.073 13.730 6.018 1.00 90.06 94 ASN A O 1
ATOM 780 N N . TRP A 1 95 ? -1.570 12.809 8.006 1.00 94.50 95 TRP A N 1
ATOM 781 C CA . TRP A 1 95 ? -0.358 12.109 7.564 1.00 94.50 95 TRP A CA 1
ATOM 782 C C . TRP A 1 95 ? -0.610 11.122 6.411 1.00 94.50 95 TRP A C 1
ATOM 784 O O . TRP A 1 95 ? 0.255 10.957 5.548 1.00 94.50 95 TRP A O 1
ATOM 794 N N . ASN A 1 96 ? -1.798 10.503 6.377 1.00 93.44 96 ASN A N 1
ATOM 795 C CA . ASN A 1 96 ? -2.154 9.428 5.453 1.00 93.44 96 ASN A CA 1
ATOM 796 C C . ASN A 1 96 ? -2.488 9.946 4.040 1.00 93.44 96 ASN A C 1
ATOM 798 O O . ASN A 1 96 ? -3.656 10.026 3.630 1.00 93.44 96 ASN A O 1
ATOM 802 N N . LYS A 1 97 ? -1.442 10.338 3.309 1.00 90.44 97 LYS A N 1
ATOM 803 C CA . LYS A 1 97 ? -1.494 10.863 1.937 1.00 90.44 97 LYS A CA 1
ATOM 804 C C . LYS A 1 97 ? -1.002 9.806 0.945 1.00 90.44 97 LYS A C 1
ATOM 806 O O . LYS A 1 97 ? -0.021 9.120 1.226 1.00 90.44 97 LYS A O 1
ATOM 811 N N . LEU A 1 98 ? -1.688 9.695 -0.190 1.00 89.88 98 LEU A N 1
ATOM 812 C CA . LEU A 1 98 ? -1.233 8.945 -1.367 1.00 89.88 98 LEU A CA 1
ATOM 813 C C . LEU A 1 98 ? -0.374 9.867 -2.237 1.00 89.88 98 LEU A C 1
ATOM 815 O O . LEU A 1 98 ? -0.614 11.079 -2.263 1.00 89.88 98 LEU A O 1
ATOM 819 N N . PHE A 1 99 ? 0.620 9.314 -2.926 1.00 80.81 99 PHE A N 1
ATOM 820 C CA . PHE A 1 99 ? 1.452 10.080 -3.847 1.00 80.81 99 PHE A CA 1
ATOM 821 C C . PHE A 1 99 ? 0.817 10.062 -5.237 1.00 80.81 99 PHE A C 1
ATOM 823 O O . PHE A 1 99 ? 0.951 9.110 -5.987 1.00 80.81 99 PHE A O 1
ATOM 830 N N . SER A 1 100 ? 0.109 11.128 -5.596 1.00 75.19 100 SER A N 1
ATOM 831 C CA . SER A 1 100 ? -0.536 11.228 -6.910 1.00 75.19 100 SER A CA 1
ATOM 832 C C . SER A 1 100 ? 0.380 11.776 -8.004 1.00 75.19 100 SER A C 1
ATOM 834 O O . SER A 1 100 ? 0.282 11.383 -9.164 1.00 75.19 100 SER A O 1
ATOM 836 N N . LYS A 1 101 ? 1.282 12.700 -7.656 1.00 76.81 101 LYS A N 1
ATOM 837 C CA . LYS A 1 101 ? 2.100 13.433 -8.627 1.00 76.81 101 LYS A CA 1
ATOM 838 C C . LYS A 1 101 ? 3.576 13.091 -8.484 1.00 76.81 101 LYS A C 1
ATOM 840 O O . LYS A 1 101 ? 4.178 13.318 -7.437 1.00 76.81 101 LYS A O 1
ATOM 845 N N . VAL A 1 102 ? 4.178 12.632 -9.578 1.00 77.12 102 VAL A N 1
ATOM 846 C CA . VAL A 1 102 ? 5.634 12.498 -9.681 1.00 77.12 102 VAL A CA 1
ATOM 847 C C . VAL A 1 102 ? 6.230 13.888 -9.899 1.00 77.12 102 VAL A C 1
ATOM 849 O O . VAL A 1 102 ? 6.022 14.493 -10.948 1.00 77.12 102 VAL A O 1
ATOM 852 N N . LEU A 1 103 ? 6.943 14.407 -8.898 1.00 80.81 103 LEU A N 1
ATOM 853 C CA . LEU A 1 103 ? 7.593 15.724 -8.974 1.00 80.81 103 LEU A CA 1
ATOM 854 C C . LEU A 1 103 ? 8.966 15.663 -9.645 1.00 80.81 103 LEU A C 1
ATOM 856 O O . LEU A 1 103 ? 9.367 16.603 -10.320 1.00 80.81 103 LEU A O 1
ATOM 860 N N . TYR A 1 104 ? 9.682 14.557 -9.458 1.00 83.94 104 TYR A N 1
ATOM 861 C CA . TYR A 1 104 ? 11.022 14.361 -9.986 1.00 83.94 104 TYR A CA 1
ATOM 862 C C . TYR A 1 104 ? 11.236 12.890 -10.323 1.00 83.94 104 TYR A C 1
ATOM 864 O O . TYR A 1 104 ? 10.799 12.001 -9.590 1.00 83.94 104 TYR A O 1
ATOM 872 N N . ARG A 1 105 ? 11.925 12.637 -11.435 1.00 81.31 105 ARG A N 1
ATOM 873 C CA . ARG A 1 105 ? 12.455 11.321 -11.783 1.00 81.31 105 ARG A CA 1
ATOM 874 C C . ARG A 1 105 ? 13.958 11.460 -11.890 1.00 81.31 105 ARG A C 1
ATOM 876 O O . ARG A 1 105 ? 14.432 12.248 -12.706 1.00 81.31 105 ARG A O 1
ATOM 883 N N . LYS A 1 106 ? 14.689 10.688 -11.088 1.00 85.62 106 LYS A N 1
ATOM 884 C CA . LYS A 1 106 ? 16.133 10.603 -11.261 1.00 85.62 106 LYS A CA 1
ATOM 885 C C . LYS A 1 106 ? 16.401 10.004 -12.649 1.00 85.62 106 LYS A C 1
ATOM 887 O O . LYS A 1 106 ? 15.853 8.934 -12.934 1.00 85.62 106 LYS A O 1
ATOM 892 N N . PRO A 1 107 ? 17.175 10.672 -13.521 1.00 87.81 107 PRO A N 1
ATOM 893 C CA . PRO A 1 107 ? 17.583 10.067 -14.776 1.00 87.81 107 PRO A CA 1
ATOM 894 C C . PRO A 1 107 ? 18.398 8.806 -14.485 1.00 87.81 107 PRO A C 1
ATOM 896 O O . PRO A 1 107 ? 19.118 8.725 -13.488 1.00 87.81 107 PRO A O 1
ATOM 899 N N . LEU A 1 108 ? 18.256 7.802 -15.346 1.00 88.50 108 LEU A N 1
ATOM 900 C CA . LEU A 1 108 ? 19.142 6.649 -15.292 1.00 88.50 108 LEU A CA 1
ATOM 901 C C . LEU A 1 108 ? 20.520 7.108 -15.761 1.00 88.50 108 LEU A C 1
ATOM 903 O O . LEU A 1 108 ? 20.648 7.653 -16.854 1.00 88.50 108 LEU A O 1
ATOM 907 N N . GLU A 1 109 ? 21.527 6.895 -14.928 1.00 91.50 109 GLU A N 1
ATOM 908 C CA . GLU A 1 109 ? 22.928 7.093 -15.289 1.00 91.50 109 GLU A CA 1
ATOM 909 C C . GLU A 1 109 ? 23.489 5.781 -15.874 1.00 91.50 109 GLU A C 1
ATOM 911 O O . GLU A 1 109 ? 22.959 4.698 -15.573 1.00 91.50 109 GLU A O 1
ATOM 916 N N . PRO A 1 110 ? 24.532 5.834 -16.721 1.00 89.75 110 PRO A N 1
ATOM 917 C CA . PRO A 1 110 ? 25.238 4.634 -17.153 1.00 89.75 110 PRO A CA 1
ATOM 918 C C . PRO A 1 110 ? 25.725 3.796 -15.953 1.00 89.75 110 PRO A C 1
ATOM 920 O O . PRO A 1 110 ? 26.114 4.363 -14.932 1.00 89.75 110 PRO A O 1
ATOM 923 N N . PRO A 1 111 ? 25.699 2.451 -16.043 1.00 90.12 111 PRO A N 1
ATOM 924 C CA . PRO A 1 111 ? 25.342 1.661 -17.227 1.00 90.12 111 PRO A CA 1
ATOM 925 C C . PRO A 1 111 ? 23.826 1.432 -17.392 1.00 90.12 111 PRO A C 1
ATOM 927 O O . PRO A 1 111 ? 23.384 0.888 -18.403 1.00 90.12 111 PRO A O 1
ATOM 930 N N . CYS A 1 112 ? 22.999 1.834 -16.421 1.00 89.31 112 CYS A N 1
ATOM 931 C CA . CYS A 1 112 ? 21.561 1.545 -16.418 1.00 89.31 112 CYS A CA 1
ATOM 932 C C . CYS A 1 112 ? 20.792 2.265 -17.537 1.00 89.31 112 CYS A C 1
ATOM 934 O O . CYS A 1 112 ? 19.793 1.737 -18.022 1.00 89.31 112 CYS A O 1
ATOM 936 N N . SER A 1 113 ? 21.251 3.435 -17.988 1.00 88.06 113 SER A N 1
ATOM 937 C CA . SER A 1 113 ? 20.690 4.115 -19.169 1.00 88.06 113 SER A CA 1
ATOM 938 C C . SER A 1 113 ? 20.815 3.292 -20.458 1.00 88.06 113 SER A C 1
ATOM 940 O O . SER A 1 113 ? 19.973 3.402 -21.350 1.00 88.06 113 SER A O 1
ATOM 942 N N . GLU A 1 114 ? 21.841 2.447 -20.550 1.00 91.12 114 GLU A N 1
ATOM 943 C CA . GLU A 1 114 ? 22.177 1.649 -21.735 1.00 91.12 114 GLU A CA 1
ATOM 944 C C . GLU A 1 114 ? 21.802 0.171 -21.584 1.00 91.12 114 GLU A C 1
ATOM 946 O O . GLU A 1 114 ? 21.857 -0.594 -22.550 1.00 91.12 114 GLU A O 1
ATOM 951 N N . CYS A 1 115 ? 21.372 -0.226 -20.387 1.00 92.88 115 CYS A N 1
ATOM 952 C CA . CYS A 1 115 ? 21.038 -1.596 -20.043 1.00 92.88 115 CYS A CA 1
ATOM 953 C C . CYS A 1 115 ? 19.944 -2.166 -20.960 1.00 92.88 115 CYS A C 1
ATOM 955 O O . CYS A 1 115 ? 18.803 -1.694 -20.970 1.00 92.88 115 CYS A O 1
ATOM 957 N N . LYS A 1 116 ? 20.283 -3.235 -21.693 1.00 92.62 116 LYS A N 1
ATOM 958 C CA . LYS A 1 116 ? 19.352 -3.952 -22.583 1.00 92.62 116 LYS A CA 1
ATOM 959 C C . LYS A 1 116 ? 18.117 -4.462 -21.839 1.00 92.62 116 LYS A C 1
ATOM 961 O O . LYS A 1 116 ? 17.021 -4.371 -22.373 1.00 92.62 116 LYS A O 1
ATOM 966 N N . LEU A 1 117 ? 18.281 -4.924 -20.595 1.00 91.06 117 LEU A N 1
ATOM 967 C CA . LEU A 1 117 ? 17.171 -5.404 -19.767 1.00 91.06 117 LEU A CA 1
ATOM 968 C C . LEU A 1 117 ? 16.161 -4.289 -19.468 1.00 91.06 117 LEU A C 1
ATOM 970 O O . LEU A 1 117 ? 14.962 -4.516 -19.551 1.00 91.06 117 LEU A O 1
ATOM 974 N N . ILE A 1 118 ? 16.635 -3.076 -19.160 1.00 87.12 118 ILE A N 1
ATOM 975 C CA . ILE A 1 118 ? 15.753 -1.930 -18.893 1.00 87.12 118 ILE A CA 1
ATOM 976 C C . ILE A 1 118 ? 15.003 -1.511 -20.161 1.00 87.12 118 ILE A C 1
ATOM 978 O O . ILE A 1 118 ? 13.838 -1.131 -20.074 1.00 87.12 118 ILE A O 1
ATOM 982 N N . LYS A 1 119 ? 15.656 -1.562 -21.328 1.00 86.56 119 LYS A N 1
ATOM 983 C CA . LYS A 1 119 ? 15.001 -1.279 -22.615 1.00 86.56 119 LYS A CA 1
ATOM 984 C C . LYS A 1 119 ? 13.908 -2.307 -22.907 1.00 86.56 119 LYS A C 1
ATOM 986 O O . LYS A 1 119 ? 12.766 -1.913 -23.097 1.00 86.56 119 LYS A O 1
ATOM 991 N N . TYR A 1 120 ? 14.242 -3.591 -22.798 1.00 90.25 120 TYR A N 1
ATOM 992 C CA . TYR A 1 120 ? 13.296 -4.687 -22.989 1.00 90.25 120 TYR A CA 1
ATOM 993 C C . TYR A 1 120 ? 12.106 -4.610 -22.026 1.00 90.25 120 TYR A C 1
ATOM 995 O O . TYR A 1 120 ? 10.965 -4.722 -22.451 1.00 90.25 120 TYR A O 1
ATOM 1003 N N . LEU A 1 121 ? 12.346 -4.352 -20.734 1.00 87.38 121 LEU A N 1
ATOM 1004 C CA . LEU A 1 121 ? 11.267 -4.216 -19.752 1.00 87.38 121 LEU A CA 1
ATOM 1005 C C . LEU A 1 121 ? 10.282 -3.109 -20.155 1.00 87.38 121 LEU A C 1
ATOM 1007 O O . LEU A 1 121 ? 9.078 -3.314 -20.083 1.00 87.38 121 LEU A O 1
ATOM 1011 N N . LYS A 1 122 ? 10.788 -1.957 -20.611 1.00 83.56 122 LYS A N 1
ATOM 1012 C CA . LYS A 1 122 ? 9.942 -0.841 -21.058 1.00 83.56 122 LYS A CA 1
ATOM 1013 C C . LYS A 1 122 ? 9.142 -1.182 -22.311 1.00 83.56 122 LYS A C 1
ATOM 1015 O O . LYS A 1 122 ? 8.004 -0.747 -22.415 1.00 83.56 122 LYS A O 1
ATOM 1020 N N . GLU A 1 123 ? 9.739 -1.907 -23.253 1.00 85.50 123 GLU A N 1
ATOM 1021 C CA . GLU A 1 123 ? 9.055 -2.368 -24.467 1.00 85.50 123 GLU A CA 1
ATOM 1022 C C . GLU A 1 123 ? 7.909 -3.319 -24.100 1.00 85.50 123 GLU A C 1
ATOM 1024 O O . GLU A 1 123 ? 6.764 -3.055 -24.452 1.00 85.50 123 GLU A O 1
ATOM 1029 N N . VAL A 1 124 ? 8.185 -4.332 -23.273 1.00 84.88 124 VAL A N 1
ATOM 1030 C CA . VAL A 1 124 ? 7.171 -5.294 -22.813 1.00 84.88 124 VAL A CA 1
ATOM 1031 C C . VAL A 1 124 ? 6.074 -4.623 -21.982 1.00 84.88 124 VAL A C 1
ATOM 1033 O O . VAL A 1 124 ? 4.904 -4.948 -22.151 1.00 84.88 124 VAL A O 1
ATOM 1036 N N . GLU A 1 125 ? 6.415 -3.680 -21.098 1.00 80.75 125 GLU A N 1
ATOM 1037 C CA . GLU A 1 125 ? 5.418 -2.908 -20.338 1.00 80.75 125 GLU A CA 1
ATOM 1038 C C . GLU A 1 125 ? 4.466 -2.148 -21.269 1.00 80.75 125 GLU A C 1
ATOM 1040 O O . GLU A 1 125 ? 3.259 -2.140 -21.034 1.00 80.75 125 GLU A O 1
ATOM 1045 N N . VAL A 1 126 ? 4.994 -1.533 -22.332 1.00 75.44 126 VAL A N 1
ATOM 1046 C CA . VAL A 1 126 ? 4.188 -0.811 -23.325 1.00 75.44 126 VAL A CA 1
ATOM 1047 C C . VAL A 1 126 ? 3.291 -1.768 -24.105 1.00 75.44 126 VAL A C 1
ATOM 1049 O O . VAL A 1 126 ? 2.112 -1.469 -24.279 1.00 75.44 126 VAL A O 1
ATOM 1052 N N . ASP A 1 127 ? 3.816 -2.908 -24.548 1.00 75.94 127 ASP A N 1
ATOM 1053 C CA . ASP A 1 127 ? 3.043 -3.894 -25.308 1.00 75.94 127 ASP A CA 1
ATOM 1054 C C . ASP A 1 127 ? 1.892 -4.466 -24.472 1.00 75.94 127 ASP A C 1
ATOM 1056 O O . ASP A 1 127 ? 0.741 -4.451 -24.912 1.00 75.94 127 ASP A O 1
ATOM 1060 N N . VAL A 1 128 ? 2.173 -4.858 -23.225 1.00 71.00 128 VAL A N 1
ATOM 1061 C CA . VAL A 1 128 ? 1.163 -5.342 -22.273 1.00 71.00 128 VAL A CA 1
ATOM 1062 C C . VAL A 1 128 ? 0.109 -4.263 -22.001 1.00 71.00 128 VAL A C 1
ATOM 1064 O O . VAL A 1 128 ? -1.089 -4.547 -22.042 1.00 71.00 128 VAL A O 1
ATOM 1067 N N . ASP A 1 129 ? 0.518 -3.010 -21.776 1.00 70.31 129 ASP A N 1
ATOM 1068 C CA . ASP A 1 129 ? -0.412 -1.893 -21.576 1.00 70.31 129 ASP A CA 1
ATOM 1069 C C . ASP A 1 129 ? -1.304 -1.640 -22.807 1.00 70.31 129 ASP A C 1
ATOM 1071 O O . ASP A 1 129 ? -2.489 -1.330 -22.643 1.00 70.31 129 ASP A O 1
ATOM 1075 N N . ASN A 1 130 ? -0.767 -1.775 -24.024 1.00 72.00 130 ASN A N 1
ATOM 1076 C CA . ASN A 1 130 ? -1.513 -1.609 -25.276 1.00 72.00 130 ASN A CA 1
ATOM 1077 C C . ASN A 1 130 ? -2.517 -2.750 -25.496 1.00 72.00 130 ASN A C 1
ATOM 1079 O O . ASN A 1 130 ? -3.674 -2.491 -25.832 1.00 72.00 130 ASN A O 1
ATOM 1083 N N . GLU A 1 131 ? -2.117 -4.002 -25.255 1.00 71.94 131 GLU A N 1
ATOM 1084 C CA . GLU A 1 131 ? -3.016 -5.164 -25.303 1.00 71.94 131 GLU A CA 1
ATOM 1085 C C . GLU A 1 131 ? -4.176 -5.009 -24.315 1.00 71.94 131 GLU A C 1
ATOM 1087 O O . GLU A 1 131 ? -5.343 -5.157 -24.679 1.00 71.94 131 GLU A O 1
ATOM 1092 N N . ILE A 1 132 ? -3.874 -4.607 -23.077 1.00 67.50 132 ILE A N 1
ATOM 1093 C CA . ILE A 1 132 ? -4.869 -4.339 -22.030 1.00 67.50 132 ILE A CA 1
ATOM 1094 C C . ILE A 1 132 ? -5.865 -3.234 -22.433 1.00 67.50 132 ILE A C 1
ATOM 1096 O O . ILE A 1 132 ? -6.999 -3.210 -21.939 1.00 67.50 132 ILE A O 1
ATOM 1100 N N . ARG A 1 133 ? -5.449 -2.280 -23.273 1.00 66.06 133 ARG A N 1
ATOM 1101 C CA . ARG A 1 133 ? -6.300 -1.191 -23.784 1.00 66.06 133 ARG A CA 1
ATOM 1102 C C . ARG A 1 133 ? -7.070 -1.564 -25.051 1.00 66.06 133 ARG A C 1
ATOM 1104 O O . ARG A 1 133 ? -7.948 -0.801 -25.442 1.00 66.06 133 ARG A O 1
ATOM 1111 N N . GLY A 1 134 ? -6.785 -2.717 -25.659 1.00 62.16 134 GLY A N 1
ATOM 1112 C CA . GLY A 1 134 ? -7.341 -3.099 -26.957 1.00 62.16 134 GLY A CA 1
ATOM 1113 C C . GLY A 1 134 ? -6.744 -2.310 -28.129 1.00 62.16 134 GLY A C 1
ATOM 1114 O O . GLY A 1 134 ? -7.378 -2.204 -29.171 1.00 62.16 134 GLY A O 1
ATOM 1115 N N . GLU A 1 135 ? -5.545 -1.744 -27.957 1.00 64.19 135 GLU A N 1
ATOM 1116 C CA . GLU A 1 135 ? -4.818 -0.944 -28.960 1.00 64.19 135 GLU A CA 1
ATOM 1117 C C . GLU A 1 135 ? -3.717 -1.762 -29.672 1.00 64.19 135 GLU A C 1
ATOM 1119 O O . GLU A 1 135 ? -2.881 -1.210 -30.388 1.00 64.19 135 GLU A O 1
ATOM 1124 N N . GLY A 1 136 ? -3.694 -3.085 -29.471 1.00 49.94 136 GLY A N 1
ATOM 1125 C CA . GLY A 1 136 ? -2.752 -3.993 -30.124 1.00 49.94 136 GLY A CA 1
ATOM 1126 C C . GLY A 1 136 ? -2.910 -3.979 -31.647 1.00 49.94 136 GLY A C 1
ATOM 1127 O O . GLY A 1 136 ? -4.029 -4.001 -32.161 1.00 49.94 136 GLY A O 1
ATOM 1128 N N . LYS A 1 137 ? -1.784 -3.921 -32.370 1.00 49.88 137 LYS A N 1
ATOM 1129 C CA . LYS A 1 137 ? -1.754 -3.943 -33.839 1.00 49.88 137 LYS A CA 1
ATOM 1130 C C . LYS A 1 137 ? -2.429 -5.221 -34.353 1.00 49.88 137 LYS A C 1
ATOM 1132 O O . LYS A 1 137 ? -1.941 -6.313 -34.070 1.00 49.88 137 LYS A O 1
ATOM 1137 N N . GLY A 1 138 ? -3.534 -5.053 -35.081 1.00 44.28 138 GLY A N 1
ATOM 1138 C CA . GLY A 1 138 ? -4.060 -6.069 -35.996 1.00 44.28 138 GLY A CA 1
ATOM 1139 C C . GLY A 1 138 ? -3.156 -6.263 -37.205 1.00 44.28 138 GLY A C 1
ATOM 1140 O O . GLY A 1 138 ? -2.375 -5.331 -37.515 1.00 44.28 138 GLY A O 1
#

Solvent-accessible surface area (backbone atoms only — not comparable to full-atom values): 8180 Å² total; per-residue (Å²): 132,88,74,43,57,39,71,29,48,37,86,46,54,45,62,80,73,66,42,46,66,60,51,51,50,49,46,50,51,56,38,43,78,73,75,41,55,74,74,47,80,49,77,41,72,33,81,75,68,56,18,30,37,36,40,39,30,42,70,59,85,70,57,73,68,58,42,47,51,52,23,45,76,60,61,22,42,68,68,58,43,54,54,38,50,55,28,55,78,68,66,44,80,83,47,90,67,82,89,58,73,86,88,76,78,84,76,67,54,83,68,60,60,72,32,64,65,58,53,51,51,53,53,52,52,48,51,54,54,29,50,78,68,71,66,54,86,127

Radius of gyration: 17.7 Å; Cα contacts (8 Å, |Δi|>4): 151; chains: 1; bounding box: 43×29×52 Å

Foldseek 3Di:
DDFQKQKAWFQAPVVLVVCVVVLVVQLQVVCVVVVKHWDDKDWDQALVNRTIIIITHIPDDDDQLVSLVSNVVSPGDPVLSVQLVVCVVVVPPPSRDDDRDDPDDDDDDPPRNVDPVNVVVVVVVVQSVCVSVVNHDD

Nearest PDB structures (foldseek):
  3ddn-assembly1_A  TM=5.411E-01  e=5.347E-03  Mycobacterium tuberculosis
  3dc2-assembly1_B  TM=5.703E-01  e=1.720E-02  Mycobacterium tuberculosis
  3ddn-assembly1_B  TM=5.754E-01  e=1.829E-02  Mycobacterium tuberculosis
  2lu1-assembly1_A  TM=5.020E-01  e=7.788E-01  Plasmodium falciparum
  6gyz-assembly1_B  TM=5.206E-01  e=7.788E-01  Staphylococcus aureus